Protein AF-A0A528AZI6-F1 (afdb_monomer)

Secondary structure (DSSP, 8-state):
-HHHHHHHHGGGSTTSTTHHHH--SS------SS-----HHHHHT-HHHHHHHHHHHHHHHHHH--SS-EEEEEETTHHHHHSHHHHHHHHHHHHHGGGGTEEEEEE-S-HHHHHHTT-HHHH--

Radius of gyration: 16.24 Å; Cα contacts (8 Å, |Δi|>4): 103; chains: 1; bounding box: 34×31×46 Å

Nearest PDB structures (foldseek):
  8rtd-assembly1_P  TM=8.205E-01  e=1.384E-03  Escherichia coli
  8rtd-assembly1_V  TM=8.220E-01  e=4.876E-03  Escherichia coli
  8rtb-assembly1_B  TM=8.318E-01  e=1.824E-02  Escherichia coli
  6gco-assembly1_B  TM=6.677E-01  e=2.495E+00  Aquifex aeolicus VF5
  5ygj-assembly1_A  TM=4.992E-01  e=8.278E+00  Streptomyces sp. CL190

Sequence (125 aa):
QMREIKDALHHYTVDGPMGQLLDAEEDGLSLRAFQCFEVEELMNMGERNLVPVLTYLFRRIEKRLTGAPSLILLDEAWLMLGHPTFRDKIREWLKVLRKANCAVVLATQSISDAERSGIIDVLKE

Mean predicted aligned error: 5.65 Å

Solvent-accessible surface area (backbone atoms only — not comparable to full-atom values): 7564 Å² total; per-residue (Å²): 110,75,63,60,53,48,62,64,48,39,45,36,28,72,95,24,95,39,12,91,77,74,50,61,99,62,90,78,84,76,91,54,101,74,78,86,79,93,51,66,71,46,62,72,62,37,66,87,53,31,52,61,54,52,55,49,50,52,52,56,55,59,76,62,60,80,50,59,85,41,79,46,78,37,69,62,45,39,68,51,33,62,38,69,75,47,33,55,48,52,50,47,45,66,72,51,32,57,82,37,40,29,50,70,44,80,44,70,96,47,70,67,52,37,54,72,27,57,46,50,72,67,75,75,112

Structure (mmCIF, N/CA/C/O backbone):
data_AF-A0A528AZI6-F1
#
_entry.id   AF-A0A528AZI6-F1
#
loop_
_atom_site.group_PDB
_atom_site.id
_atom_site.type_symbol
_atom_site.label_atom_id
_atom_site.label_alt_id
_atom_site.label_comp_id
_atom_site.label_asym_id
_atom_site.label_entity_id
_atom_site.label_seq_id
_atom_site.pdbx_PDB_ins_code
_atom_site.Cartn_x
_atom_site.Cartn_y
_atom_site.Cartn_z
_atom_site.occupancy
_atom_site.B_iso_or_equiv
_atom_site.auth_seq_id
_atom_site.auth_comp_id
_atom_site.auth_asym_id
_atom_site.auth_atom_id
_atom_site.pdbx_PDB_model_num
ATOM 1 N N . GLN A 1 1 ? 6.904 19.145 -22.419 1.00 62.72 1 GLN A N 1
ATOM 2 C CA . GLN A 1 1 ? 5.589 18.794 -21.840 1.00 62.72 1 GLN A CA 1
ATOM 3 C C . GLN A 1 1 ? 4.993 17.509 -22.413 1.00 62.72 1 GLN A C 1
ATOM 5 O O . GLN A 1 1 ? 5.157 16.487 -21.770 1.00 62.72 1 GLN A O 1
ATOM 10 N N . MET A 1 2 ? 4.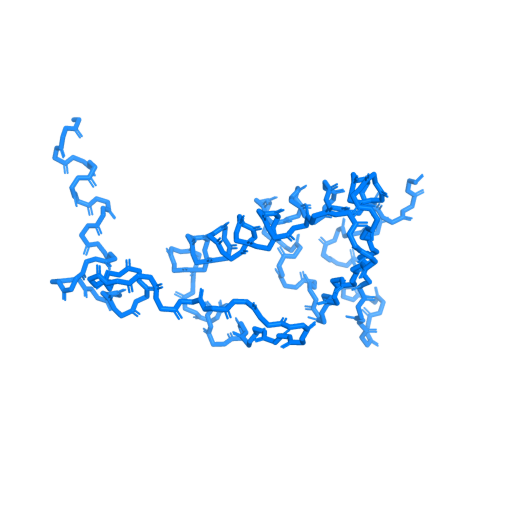360 17.471 -23.596 1.00 78.25 2 MET A N 1
ATOM 11 C CA . MET A 1 2 ? 3.693 16.226 -24.056 1.00 78.25 2 MET A CA 1
ATOM 12 C C . MET A 1 2 ? 4.663 15.060 -24.331 1.00 78.25 2 MET A C 1
ATOM 14 O O . MET A 1 2 ? 4.337 13.903 -24.087 1.00 78.25 2 MET A O 1
ATOM 18 N N . ARG A 1 3 ? 5.876 15.374 -24.805 1.00 86.50 3 ARG A N 1
ATOM 19 C CA . ARG A 1 3 ? 6.921 14.382 -25.094 1.00 86.50 3 ARG A CA 1
ATOM 20 C C . ARG A 1 3 ? 7.493 13.741 -23.827 1.00 86.50 3 ARG A C 1
ATOM 22 O O . ARG A 1 3 ? 7.600 12.531 -23.773 1.00 86.50 3 ARG A O 1
ATOM 29 N N . GLU A 1 4 ? 7.736 14.532 -22.784 1.00 90.56 4 GLU A N 1
ATOM 30 C CA . GLU A 1 4 ? 8.247 14.033 -21.496 1.00 90.56 4 GLU A CA 1
ATOM 31 C C . GLU A 1 4 ? 7.257 13.082 -20.814 1.00 90.56 4 GLU A C 1
ATOM 33 O O . GLU A 1 4 ? 7.662 12.054 -20.284 1.00 90.56 4 GLU A O 1
ATOM 38 N N . ILE A 1 5 ? 5.953 13.388 -20.865 1.00 87.69 5 ILE A N 1
ATOM 39 C CA . ILE A 1 5 ? 4.913 12.492 -20.336 1.00 87.69 5 ILE A CA 1
ATOM 40 C C . ILE A 1 5 ? 4.888 11.187 -21.136 1.00 87.69 5 ILE A C 1
ATOM 42 O O . ILE A 1 5 ? 4.843 10.110 -20.548 1.00 87.69 5 ILE A O 1
ATOM 46 N N . LYS A 1 6 ? 4.956 11.272 -22.471 1.00 87.56 6 LYS A N 1
ATOM 47 C CA . LYS A 1 6 ? 4.999 10.089 -23.336 1.00 87.56 6 LYS A CA 1
ATOM 48 C C . LYS A 1 6 ? 6.216 9.211 -23.030 1.00 87.56 6 LYS A C 1
ATOM 50 O O . LYS A 1 6 ? 6.061 8.006 -22.875 1.00 87.56 6 LYS A O 1
ATOM 55 N N . ASP A 1 7 ? 7.392 9.811 -22.888 1.00 88.44 7 ASP A N 1
ATOM 56 C CA . ASP A 1 7 ? 8.637 9.094 -22.595 1.00 88.44 7 ASP A CA 1
ATOM 57 C C . ASP A 1 7 ? 8.611 8.463 -21.189 1.00 88.44 7 ASP A C 1
ATOM 59 O O . ASP A 1 7 ? 9.106 7.353 -20.987 1.00 88.44 7 ASP A O 1
ATOM 63 N N . ALA A 1 8 ? 7.982 9.128 -20.214 1.00 86.50 8 ALA A N 1
ATOM 64 C CA . ALA A 1 8 ? 7.787 8.575 -18.875 1.00 86.50 8 ALA A CA 1
ATOM 65 C C . ALA A 1 8 ? 6.835 7.366 -18.875 1.00 86.50 8 ALA A C 1
ATOM 67 O O . ALA A 1 8 ? 7.112 6.376 -18.193 1.00 86.50 8 ALA A O 1
ATOM 68 N N . LEU A 1 9 ? 5.743 7.439 -19.647 1.00 88.88 9 LEU A N 1
ATOM 69 C CA . LEU A 1 9 ? 4.740 6.377 -19.754 1.00 88.88 9 LEU A CA 1
ATOM 70 C C . LEU A 1 9 ? 5.207 5.193 -20.600 1.00 88.88 9 LEU A C 1
ATOM 72 O O . LEU A 1 9 ? 4.819 4.073 -20.286 1.00 88.88 9 LEU A O 1
ATOM 76 N N . HIS A 1 10 ? 6.076 5.413 -21.594 1.00 90.88 10 HIS A N 1
ATOM 77 C CA . HIS A 1 10 ? 6.607 4.364 -22.477 1.00 90.88 10 HIS A CA 1
ATOM 78 C C . HIS A 1 10 ? 7.135 3.151 -21.704 1.00 90.88 10 HIS A C 1
ATOM 80 O O . HIS A 1 10 ? 7.060 2.027 -22.174 1.00 90.88 10 HIS A O 1
ATOM 86 N N . HIS A 1 11 ? 7.689 3.348 -20.506 1.00 88.88 11 HIS A N 1
ATOM 87 C CA . HIS A 1 11 ? 8.178 2.244 -19.677 1.00 88.88 11 HIS A CA 1
ATOM 88 C C . HIS A 1 11 ? 7.095 1.207 -19.343 1.00 88.88 11 HIS A C 1
ATOM 90 O O . HIS A 1 11 ? 7.393 0.016 -19.283 1.00 88.88 11 HIS A O 1
ATOM 96 N N . TYR A 1 12 ? 5.860 1.669 -19.147 1.00 89.62 12 TYR A N 1
ATOM 97 C CA . TYR A 1 12 ? 4.721 0.858 -18.720 1.00 89.62 12 TYR A CA 1
ATOM 98 C C . TYR A 1 12 ? 3.810 0.438 -19.865 1.00 89.62 12 TYR A C 1
ATOM 100 O O . TYR A 1 12 ? 2.860 -0.274 -19.588 1.00 89.62 12 TYR A O 1
ATOM 108 N N . THR A 1 13 ? 4.061 0.881 -21.100 1.00 88.44 13 THR A N 1
ATOM 109 C CA . THR A 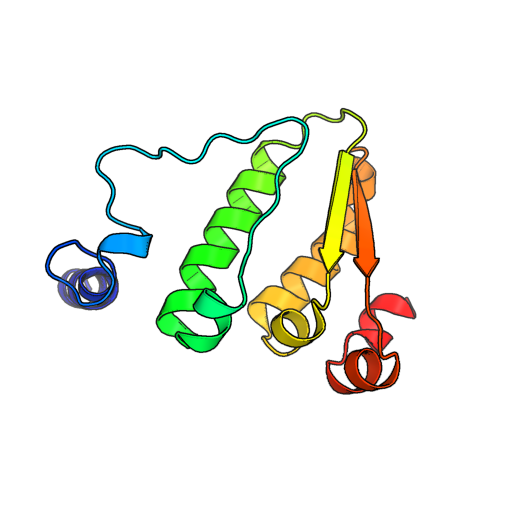1 13 ? 3.259 0.489 -22.268 1.00 88.44 13 THR A CA 1
ATOM 110 C C . THR A 1 13 ? 3.687 -0.873 -22.817 1.00 88.44 13 THR A C 1
ATOM 112 O O . THR A 1 13 ? 4.809 -1.298 -22.549 1.00 88.44 13 THR A O 1
ATOM 115 N N . VAL A 1 14 ? 2.861 -1.527 -23.640 1.00 84.81 14 VAL A N 1
ATOM 116 C CA . VAL A 1 14 ? 3.155 -2.796 -24.338 1.00 84.81 14 VAL A CA 1
ATOM 117 C C . VAL A 1 14 ? 4.457 -2.718 -25.142 1.00 84.81 14 VAL A C 1
ATOM 119 O O . VAL A 1 14 ? 5.209 -3.687 -25.185 1.00 84.81 14 VAL A O 1
ATOM 122 N N . ASP A 1 15 ? 4.771 -1.551 -25.709 1.00 85.25 15 ASP A N 1
ATOM 123 C CA . ASP A 1 15 ? 6.029 -1.294 -26.433 1.00 85.25 15 ASP A CA 1
ATOM 124 C C . ASP A 1 15 ? 7.252 -1.110 -25.502 1.00 85.25 15 ASP A C 1
ATOM 126 O O . ASP A 1 15 ? 8.390 -0.945 -25.948 1.00 85.25 15 ASP A O 1
ATOM 130 N N . GLY A 1 16 ? 7.020 -1.092 -24.191 1.00 85.69 16 GLY A N 1
ATOM 131 C CA . GLY A 1 16 ? 7.995 -0.856 -23.140 1.00 85.69 16 GLY A CA 1
ATOM 132 C C . GLY A 1 16 ? 8.413 -2.113 -22.380 1.00 85.69 16 GLY A C 1
ATOM 133 O O . GLY A 1 16 ? 7.751 -3.147 -22.430 1.00 85.69 16 GLY A O 1
ATOM 134 N N . PRO A 1 17 ? 9.500 -2.022 -21.593 1.00 82.50 17 PRO A N 1
ATOM 135 C CA . PRO A 1 17 ? 10.041 -3.150 -20.837 1.00 82.50 17 PRO A CA 1
ATOM 136 C C . PRO A 1 17 ? 9.079 -3.722 -19.785 1.00 82.50 17 PRO A C 1
ATOM 138 O O . PRO A 1 17 ? 9.292 -4.846 -19.344 1.00 82.50 17 PRO A O 1
ATOM 141 N N . MET A 1 18 ? 8.060 -2.968 -19.356 1.00 86.38 18 MET A N 1
ATOM 142 C CA . MET A 1 18 ? 7.135 -3.362 -18.286 1.00 86.38 18 MET A CA 1
ATOM 143 C C . MET A 1 18 ? 5.663 -3.235 -18.694 1.00 86.38 18 MET A C 1
ATOM 145 O O . MET A 1 18 ? 4.800 -3.028 -17.839 1.00 86.38 18 MET A O 1
ATOM 149 N N . GLY A 1 19 ? 5.364 -3.408 -19.987 1.00 80.06 19 GLY A N 1
ATOM 150 C CA . GLY A 1 19 ? 3.996 -3.384 -20.522 1.00 80.06 19 GLY A CA 1
ATOM 151 C C . GLY A 1 19 ? 3.025 -4.341 -19.832 1.00 80.06 19 GLY A C 1
ATOM 152 O O . GLY A 1 19 ? 1.846 -4.043 -19.677 1.00 80.06 19 GLY A O 1
ATOM 153 N N . GLN A 1 20 ? 3.540 -5.456 -19.312 1.00 81.81 20 GLN A N 1
ATOM 154 C CA . GLN A 1 20 ? 2.753 -6.449 -18.579 1.00 81.81 20 GLN A CA 1
ATOM 155 C C . GLN A 1 20 ? 2.203 -5.967 -17.225 1.00 81.81 20 GLN A C 1
ATOM 157 O O . GLN A 1 20 ? 1.364 -6.650 -16.645 1.00 81.81 20 GLN A O 1
ATOM 162 N N . LEU A 1 21 ? 2.686 -4.839 -16.687 1.00 83.06 21 LEU A N 1
ATOM 163 C CA . LEU A 1 21 ? 2.270 -4.371 -15.362 1.00 83.06 21 LEU A CA 1
ATOM 164 C C . LEU A 1 21 ? 0.964 -3.574 -15.400 1.00 83.06 21 LEU A C 1
ATOM 166 O O . LEU A 1 21 ? 0.092 -3.799 -14.565 1.00 83.06 21 LEU A O 1
ATOM 170 N N . LEU A 1 22 ? 0.860 -2.596 -16.307 1.00 84.38 22 LEU A N 1
ATOM 171 C CA . LEU A 1 22 ? -0.188 -1.567 -16.260 1.00 84.38 22 LEU A CA 1
ATOM 172 C C . LEU A 1 22 ? -0.838 -1.253 -17.618 1.00 84.38 22 LEU A C 1
ATOM 174 O O . LEU A 1 22 ? -1.710 -0.388 -17.651 1.00 84.38 22 LEU A O 1
ATOM 178 N N . ASP A 1 23 ? -0.461 -1.927 -18.709 1.00 86.44 23 ASP A N 1
ATOM 179 C CA . ASP A 1 23 ? -1.000 -1.661 -20.055 1.00 86.44 23 ASP A CA 1
ATOM 180 C C . ASP A 1 23 ? -1.885 -2.804 -20.562 1.00 86.44 23 ASP A C 1
ATOM 182 O O . ASP A 1 23 ? -1.621 -3.444 -21.579 1.00 86.44 23 ASP A O 1
ATOM 186 N N . ALA A 1 24 ? -2.936 -3.092 -19.792 1.00 84.50 24 ALA A N 1
ATOM 187 C CA . ALA A 1 24 ? -4.011 -3.987 -20.200 1.00 84.50 24 ALA A CA 1
ATOM 188 C C . ALA A 1 24 ? -5.156 -3.186 -20.842 1.00 84.50 24 ALA A C 1
ATOM 190 O O . ALA A 1 24 ? -5.512 -2.114 -20.352 1.00 84.50 24 ALA A O 1
ATOM 191 N N . GLU A 1 25 ? -5.771 -3.733 -21.898 1.00 83.50 25 GLU A N 1
ATOM 192 C CA . GLU A 1 25 ? -6.939 -3.125 -22.562 1.00 83.50 25 GLU A CA 1
ATOM 193 C C . GLU A 1 25 ? -8.123 -2.958 -21.594 1.00 83.50 25 GLU A C 1
ATOM 195 O O . GLU A 1 25 ? -8.815 -1.940 -21.610 1.00 83.50 25 GLU A O 1
ATOM 200 N N . GLU A 1 26 ? -8.304 -3.932 -20.698 1.00 83.00 26 GLU A N 1
ATOM 201 C CA . GLU A 1 26 ? -9.296 -3.895 -19.630 1.00 83.00 26 GLU A CA 1
ATOM 202 C C . GLU A 1 26 ? -8.656 -4.142 -18.257 1.00 83.00 26 GLU A C 1
ATOM 204 O O . GLU A 1 26 ? -7.772 -4.984 -18.081 1.00 83.00 26 GLU A O 1
ATOM 209 N N . ASP A 1 27 ? -9.155 -3.429 -17.245 1.00 82.50 27 ASP A N 1
ATOM 210 C CA . ASP A 1 27 ? -8.784 -3.632 -15.846 1.00 82.50 27 ASP A CA 1
ATOM 211 C C . ASP A 1 27 ? -9.435 -4.915 -15.301 1.00 82.50 27 ASP A C 1
ATOM 213 O O . ASP A 1 27 ? -10.568 -4.913 -14.810 1.00 82.50 27 ASP A O 1
ATOM 217 N N . GLY A 1 28 ? -8.697 -6.022 -15.384 1.00 82.19 28 GLY A N 1
ATOM 218 C CA . GLY A 1 28 ? -9.134 -7.336 -14.907 1.00 82.19 28 GLY A CA 1
ATOM 219 C C . GLY A 1 28 ? -9.052 -7.538 -13.389 1.00 82.19 28 GLY A C 1
ATOM 220 O O . GLY A 1 28 ? -9.441 -8.600 -12.888 1.00 82.19 28 GLY A O 1
ATOM 221 N N . LEU A 1 29 ? -8.553 -6.562 -12.620 1.00 84.88 29 LEU A N 1
ATOM 222 C CA . LEU A 1 29 ? -8.398 -6.724 -11.178 1.00 84.88 29 LEU A CA 1
ATOM 223 C C . LEU A 1 29 ? -9.777 -6.680 -10.501 1.00 84.88 29 LEU A C 1
ATOM 225 O O . LEU A 1 29 ? -10.369 -5.621 -10.300 1.00 84.88 29 LEU A O 1
ATOM 229 N N . SER A 1 30 ? -10.290 -7.846 -10.105 1.00 85.56 30 SER A N 1
ATOM 230 C CA . SER A 1 30 ? -11.532 -7.969 -9.335 1.00 85.56 30 SER A CA 1
ATOM 231 C C . SER A 1 30 ? -11.229 -8.174 -7.852 1.00 85.56 30 SER A C 1
ATOM 233 O O . SER A 1 30 ? -10.429 -9.027 -7.485 1.00 85.56 30 SER A O 1
ATOM 235 N N . LEU A 1 31 ? -11.878 -7.402 -6.982 1.00 84.19 31 LEU A N 1
ATOM 236 C CA . LEU A 1 31 ? -11.678 -7.509 -5.540 1.00 84.19 31 LEU A CA 1
ATOM 237 C C . LEU A 1 31 ? -12.762 -8.399 -4.910 1.00 84.19 31 LEU A C 1
ATOM 239 O O . LEU A 1 31 ? -13.957 -8.118 -5.024 1.00 84.19 31 LEU A O 1
ATOM 243 N N . ARG A 1 32 ? -12.345 -9.469 -4.220 1.00 89.69 32 ARG A N 1
ATOM 244 C CA . ARG A 1 32 ? -13.221 -10.471 -3.576 1.00 89.69 32 ARG A CA 1
ATOM 245 C C . ARG A 1 32 ? -13.171 -10.388 -2.055 1.00 89.69 32 ARG A C 1
ATOM 247 O O . ARG A 1 32 ? -12.283 -9.750 -1.500 1.00 89.69 32 ARG A O 1
ATOM 254 N N . ALA A 1 33 ? -14.158 -10.961 -1.356 1.00 91.25 33 ALA A N 1
ATOM 255 C CA . ALA A 1 33 ? -14.276 -10.876 0.113 1.00 91.25 33 ALA A CA 1
ATOM 256 C C . ALA A 1 33 ? -12.962 -11.221 0.839 1.00 91.25 33 ALA A C 1
ATOM 258 O O . ALA A 1 33 ? -12.617 -10.566 1.814 1.00 91.25 33 ALA A O 1
ATOM 259 N N . PHE A 1 34 ? -12.206 -12.164 0.281 1.00 93.56 34 PHE A N 1
ATOM 260 C CA . PHE A 1 34 ? -10.831 -12.463 0.639 1.00 93.56 34 PHE A CA 1
ATOM 261 C C . PHE A 1 34 ? -9.940 -12.264 -0.594 1.00 93.56 34 PHE A C 1
ATOM 263 O O . PHE A 1 34 ? -10.272 -12.76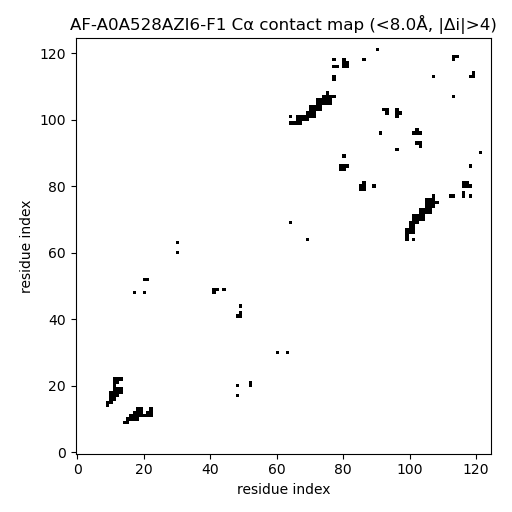4 -1.670 1.00 93.56 34 PHE A O 1
ATOM 270 N N . GLN A 1 35 ? -8.845 -11.521 -0.451 1.00 93.75 35 GLN A N 1
ATOM 271 C CA . GLN A 1 35 ? -7.890 -11.240 -1.523 1.00 93.75 35 GLN A CA 1
ATOM 272 C C . GLN A 1 35 ? -6.491 -11.125 -0.924 1.00 93.75 35 GLN A C 1
ATOM 274 O O . GLN A 1 35 ? -6.315 -10.446 0.085 1.00 93.75 35 GLN A O 1
ATOM 279 N N . CYS A 1 36 ? -5.514 -11.747 -1.577 1.00 93.25 36 CYS A N 1
ATOM 280 C CA . CYS A 1 36 ? -4.098 -11.588 -1.271 1.00 93.25 36 CYS A CA 1
ATOM 281 C C . CYS A 1 36 ? -3.389 -10.948 -2.471 1.00 93.25 36 CYS A C 1
ATOM 283 O O . CYS A 1 36 ? -3.771 -11.208 -3.616 1.00 93.25 36 CYS A O 1
ATOM 285 N N . PHE A 1 37 ? -2.390 -10.115 -2.194 1.00 91.75 37 PHE A N 1
ATOM 286 C CA . PHE A 1 37 ? -1.462 -9.576 -3.180 1.00 91.75 37 PHE A CA 1
ATOM 287 C C . PHE A 1 37 ? -0.055 -10.001 -2.768 1.00 91.75 37 PHE A C 1
ATOM 289 O O . PHE A 1 37 ? 0.431 -9.566 -1.729 1.00 91.75 37 PHE A O 1
ATOM 296 N N . GLU A 1 38 ? 0.562 -10.863 -3.570 1.00 90.38 38 GLU A N 1
ATOM 297 C CA . GLU A 1 38 ? 1.991 -11.168 -3.486 1.00 90.38 38 GLU A CA 1
ATOM 298 C C . GLU A 1 38 ? 2.741 -9.989 -4.130 1.00 90.38 38 GLU A C 1
ATOM 300 O O . GLU A 1 38 ? 2.339 -9.513 -5.196 1.00 90.38 38 GLU A O 1
ATOM 305 N N . VAL A 1 39 ? 3.743 -9.446 -3.440 1.00 87.81 39 VAL A N 1
ATOM 306 C CA . VAL A 1 39 ? 4.449 -8.222 -3.853 1.00 87.81 39 VAL A CA 1
ATOM 307 C C . VAL A 1 39 ? 5.970 -8.340 -3.747 1.00 87.81 39 VAL A C 1
ATOM 309 O O . VAL A 1 39 ? 6.661 -7.377 -4.061 1.00 87.81 39 VAL A O 1
ATOM 312 N N . GLU A 1 40 ? 6.517 -9.480 -3.332 1.00 85.31 40 GLU A N 1
ATOM 313 C CA . GLU A 1 40 ? 7.952 -9.726 -3.187 1.00 85.31 40 GLU A CA 1
ATOM 314 C C . GLU A 1 40 ? 8.674 -9.607 -4.528 1.00 85.31 40 GLU A C 1
ATOM 316 O O . GLU A 1 40 ? 9.653 -8.863 -4.635 1.00 85.31 40 GLU A O 1
ATOM 321 N N . GLU A 1 41 ? 8.166 -10.260 -5.577 1.00 87.81 41 GLU A N 1
ATOM 322 C CA . GLU A 1 41 ? 8.761 -10.140 -6.911 1.00 87.81 41 GLU A CA 1
ATOM 323 C C . GLU A 1 41 ? 8.734 -8.681 -7.379 1.00 87.81 41 GLU A C 1
ATOM 325 O O . GLU A 1 41 ? 9.753 -8.137 -7.806 1.00 87.81 41 GLU A O 1
ATOM 330 N N . LEU A 1 42 ? 7.601 -8.002 -7.185 1.00 87.75 42 LEU A N 1
ATOM 331 C CA . LEU A 1 42 ? 7.434 -6.592 -7.526 1.00 87.75 42 LEU A CA 1
ATOM 332 C C . LEU A 1 42 ? 8.398 -5.680 -6.746 1.00 87.75 42 LEU A C 1
ATOM 334 O O . LEU A 1 42 ? 8.930 -4.723 -7.314 1.00 87.75 42 LEU A O 1
ATOM 338 N N . MET A 1 43 ? 8.654 -5.966 -5.465 1.00 84.19 43 MET A N 1
ATOM 339 C CA . MET A 1 43 ? 9.626 -5.230 -4.647 1.00 84.19 43 MET A CA 1
ATOM 340 C C . MET A 1 43 ? 11.049 -5.371 -5.195 1.00 84.19 43 MET A C 1
ATOM 342 O O . MET A 1 43 ? 11.808 -4.400 -5.185 1.00 84.19 43 MET A O 1
ATOM 346 N N . ASN A 1 44 ? 11.383 -6.530 -5.764 1.00 86.31 44 ASN A N 1
ATOM 347 C CA . ASN A 1 44 ? 12.681 -6.786 -6.390 1.00 86.31 44 ASN A CA 1
ATOM 348 C C . ASN A 1 44 ? 12.832 -6.152 -7.789 1.00 86.31 44 ASN A C 1
ATOM 350 O O . ASN A 1 44 ? 13.948 -6.041 -8.296 1.00 86.31 44 ASN A O 1
ATOM 354 N N . MET A 1 45 ? 11.745 -5.675 -8.408 1.00 88.50 45 MET A N 1
ATOM 355 C CA . MET A 1 45 ? 11.770 -5.022 -9.728 1.00 88.50 45 MET A CA 1
ATOM 356 C C . MET A 1 45 ? 12.177 -3.535 -9.688 1.00 88.50 45 MET A C 1
ATOM 358 O O . MET A 1 45 ? 12.267 -2.899 -10.742 1.00 88.50 45 MET A O 1
ATOM 362 N N . GLY A 1 46 ? 12.423 -2.968 -8.502 1.00 87.06 46 GLY A N 1
ATOM 363 C CA . GLY A 1 46 ? 12.868 -1.585 -8.307 1.00 87.06 46 GLY A CA 1
ATOM 364 C C . GLY A 1 46 ? 11.742 -0.541 -8.285 1.00 87.06 46 GLY A C 1
ATOM 365 O O . GLY A 1 46 ? 10.626 -0.769 -8.756 1.00 87.06 46 GLY A O 1
ATOM 366 N N . GLU A 1 47 ? 12.047 0.648 -7.751 1.00 87.00 47 GLU A N 1
ATOM 367 C CA . GLU A 1 47 ? 11.053 1.694 -7.437 1.00 87.00 47 GLU A CA 1
ATOM 368 C C . GLU A 1 47 ? 10.199 2.123 -8.634 1.00 87.00 47 GLU A C 1
ATOM 370 O O . GLU A 1 47 ? 8.996 2.341 -8.490 1.00 87.00 47 GLU A O 1
ATOM 375 N N . ARG A 1 48 ? 10.799 2.190 -9.831 1.00 88.38 48 ARG A N 1
ATOM 376 C CA . ARG A 1 48 ? 10.091 2.572 -11.061 1.00 88.38 48 ARG A CA 1
ATOM 377 C C . ARG A 1 48 ? 8.915 1.635 -11.357 1.00 88.38 48 ARG A C 1
ATOM 379 O O . ARG A 1 48 ? 7.919 2.086 -11.890 1.00 88.38 48 ARG A O 1
ATOM 386 N N . ASN A 1 49 ? 8.994 0.365 -10.975 1.00 89.44 49 ASN A N 1
ATOM 387 C CA . ASN A 1 49 ? 7.916 -0.606 -11.177 1.00 89.44 49 ASN A CA 1
ATOM 388 C C . ASN A 1 49 ? 7.010 -0.714 -9.949 1.00 89.44 49 ASN A C 1
ATOM 390 O O . ASN A 1 49 ? 5.785 -0.737 -10.066 1.00 89.44 49 ASN A O 1
ATOM 394 N N . LEU A 1 50 ? 7.623 -0.716 -8.767 1.00 89.00 50 LEU A N 1
ATOM 395 C CA . LEU A 1 50 ? 6.952 -0.894 -7.488 1.00 89.00 50 LEU A CA 1
ATOM 396 C C . LEU A 1 50 ? 5.963 0.239 -7.171 1.00 89.00 50 LEU A C 1
ATOM 398 O O . LEU A 1 50 ? 4.819 -0.020 -6.792 1.00 89.00 50 LEU A O 1
ATOM 402 N N . VAL A 1 51 ? 6.385 1.499 -7.333 1.00 89.75 51 VAL A N 1
ATOM 403 C CA . VAL A 1 51 ? 5.601 2.677 -6.921 1.00 89.75 51 VAL A CA 1
ATOM 404 C C . VAL A 1 51 ? 4.268 2.793 -7.659 1.00 89.75 51 VAL A C 1
ATOM 406 O O . VAL A 1 51 ? 3.241 2.906 -6.979 1.00 89.75 51 VAL A O 1
ATOM 409 N N . PRO A 1 52 ? 4.217 2.734 -9.002 1.00 91.06 52 PRO A N 1
ATOM 410 C CA . PRO A 1 52 ? 2.956 2.837 -9.731 1.00 91.06 52 PRO A CA 1
ATOM 411 C C . PRO A 1 52 ? 1.977 1.709 -9.391 1.00 91.06 52 PRO A C 1
ATOM 413 O O . PRO A 1 52 ? 0.804 1.980 -9.125 1.00 91.06 52 PRO A O 1
ATOM 416 N N . VAL A 1 53 ? 2.462 0.463 -9.341 1.00 91.06 53 VAL A N 1
ATOM 417 C CA . VAL A 1 53 ? 1.620 -0.718 -9.105 1.00 91.06 53 VAL A CA 1
ATOM 418 C C . VAL A 1 53 ? 1.035 -0.696 -7.692 1.00 91.06 53 VAL A C 1
ATOM 420 O O . VAL A 1 53 ? -0.184 -0.779 -7.539 1.00 91.06 53 VAL A O 1
ATOM 423 N N . LEU A 1 54 ? 1.854 -0.498 -6.653 1.00 90.69 54 LEU A N 1
ATOM 424 C CA . LEU A 1 54 ? 1.350 -0.444 -5.276 1.00 90.69 54 LEU A CA 1
ATOM 425 C C . LEU A 1 54 ? 0.417 0.745 -5.040 1.00 90.69 54 LEU A C 1
ATOM 427 O O . LEU A 1 54 ? -0.623 0.591 -4.401 1.00 90.69 54 LEU A O 1
ATOM 431 N N . THR A 1 55 ? 0.732 1.919 -5.596 1.00 91.19 55 THR A N 1
ATOM 432 C CA . THR A 1 55 ? -0.144 3.098 -5.478 1.00 91.19 55 THR A CA 1
ATOM 433 C C . THR A 1 55 ? -1.512 2.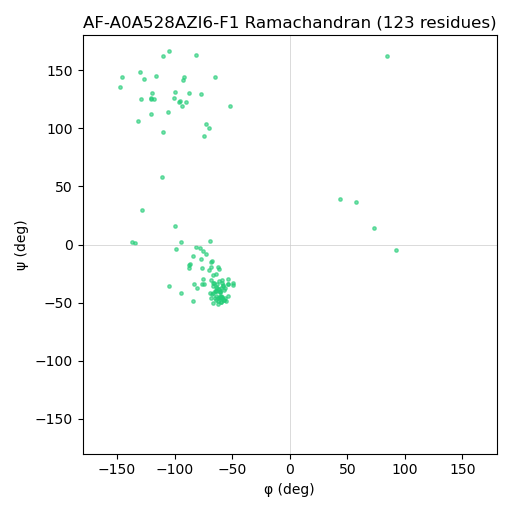829 -6.103 1.00 91.19 55 THR A C 1
ATOM 435 O O . THR A 1 55 ? -2.549 3.195 -5.539 1.00 91.19 55 THR A O 1
ATOM 438 N N . TYR A 1 56 ? -1.533 2.148 -7.247 1.00 92.44 56 TYR A N 1
ATOM 439 C CA . TYR A 1 56 ? -2.766 1.728 -7.890 1.00 92.44 56 TYR A CA 1
ATOM 440 C C . TYR A 1 56 ? -3.540 0.701 -7.042 1.00 92.44 56 TYR A C 1
ATOM 442 O O . TYR A 1 56 ? -4.738 0.892 -6.808 1.00 92.44 56 TYR A O 1
ATOM 450 N N . LEU A 1 57 ? -2.876 -0.325 -6.498 1.00 92.38 57 LEU A N 1
ATOM 451 C CA . LEU A 1 57 ? -3.511 -1.304 -5.605 1.00 92.38 57 LEU A CA 1
ATOM 452 C C . LEU A 1 57 ? -4.119 -0.638 -4.365 1.00 92.38 57 LEU A C 1
ATOM 454 O O . LEU A 1 57 ? -5.282 -0.889 -4.037 1.00 92.38 57 LEU A O 1
ATOM 458 N N . PHE A 1 58 ? -3.392 0.281 -3.727 1.00 92.19 58 PHE A N 1
ATOM 459 C CA . PHE A 1 58 ? -3.897 1.067 -2.601 1.00 92.19 58 PHE A CA 1
ATOM 460 C C . PHE A 1 58 ? -5.166 1.832 -2.972 1.00 92.19 58 PHE A C 1
ATOM 462 O O . PHE A 1 58 ? -6.167 1.765 -2.256 1.00 92.19 58 PHE A O 1
ATOM 469 N N . ARG A 1 59 ? -5.175 2.489 -4.137 1.00 93.06 59 ARG A N 1
ATOM 470 C CA . ARG A 1 59 ? -6.354 3.204 -4.634 1.00 93.06 59 ARG A CA 1
ATOM 471 C C . ARG A 1 59 ? -7.551 2.274 -4.845 1.00 93.06 59 ARG A C 1
ATOM 473 O O . ARG A 1 59 ? -8.685 2.672 -4.562 1.00 93.06 59 ARG A O 1
ATOM 480 N N . ARG A 1 60 ? -7.330 1.060 -5.358 1.00 93.06 60 ARG A N 1
ATOM 481 C CA . ARG A 1 60 ? -8.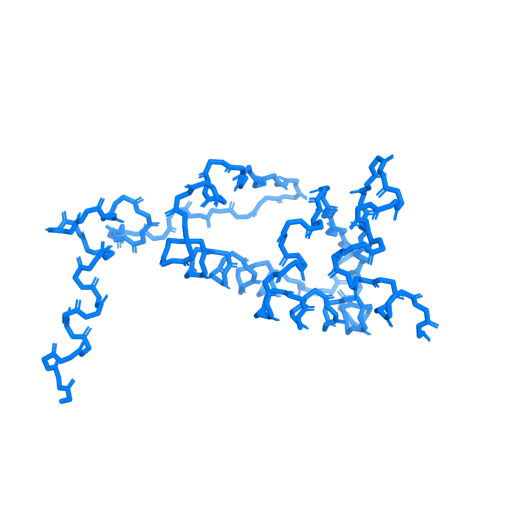388 0.058 -5.571 1.00 93.06 60 ARG A CA 1
ATOM 482 C C . ARG A 1 60 ? -8.960 -0.450 -4.247 1.00 93.06 60 ARG A C 1
ATOM 484 O O . ARG A 1 60 ? -10.182 -0.536 -4.129 1.00 93.06 60 ARG A O 1
ATOM 491 N N . ILE A 1 61 ? -8.105 -0.718 -3.259 1.00 93.19 61 ILE A N 1
ATOM 492 C CA . ILE A 1 61 ? -8.508 -1.135 -1.907 1.00 93.19 61 ILE A CA 1
ATOM 493 C C . ILE A 1 61 ? -9.379 -0.057 -1.256 1.00 93.19 61 ILE A C 1
ATOM 495 O O . ILE A 1 61 ? -10.483 -0.350 -0.805 1.00 93.19 61 ILE A O 1
ATOM 499 N N . GLU A 1 62 ? -8.948 1.203 -1.286 1.00 93.50 62 GLU A N 1
ATOM 500 C CA . GLU A 1 62 ? -9.699 2.313 -0.688 1.00 93.50 62 GLU A CA 1
ATOM 501 C C . GLU A 1 62 ? -11.079 2.506 -1.303 1.00 93.50 62 GLU A C 1
ATOM 503 O O . GLU A 1 62 ? -12.062 2.668 -0.584 1.00 93.50 62 GLU A O 1
ATOM 508 N N . LYS A 1 63 ? -11.169 2.459 -2.638 1.00 93.19 63 LYS A N 1
ATOM 509 C CA . LYS A 1 63 ? -12.447 2.595 -3.350 1.00 93.19 63 LYS A CA 1
ATOM 510 C C . LYS A 1 63 ? -1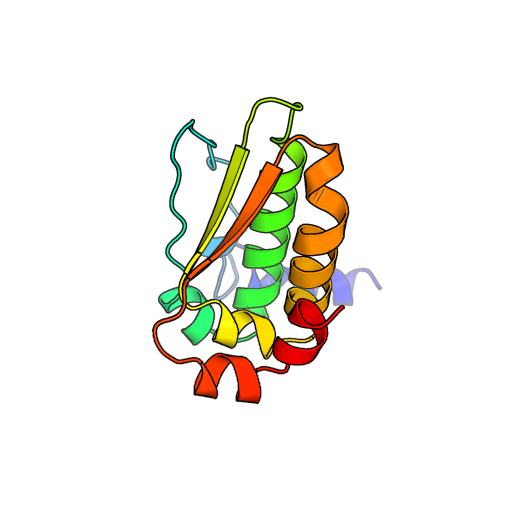3.446 1.493 -2.997 1.00 93.19 63 LYS A C 1
ATOM 512 O O . LYS A 1 63 ? -14.638 1.668 -3.228 1.00 93.19 63 LYS A O 1
ATOM 517 N N . ARG A 1 64 ? -12.972 0.361 -2.478 1.00 91.94 64 ARG A N 1
ATOM 518 C CA . ARG A 1 64 ? -13.814 -0.771 -2.098 1.00 91.94 64 ARG A CA 1
ATOM 519 C C . ARG A 1 64 ? -14.367 -0.670 -0.678 1.00 91.94 64 ARG A C 1
ATOM 521 O O . ARG A 1 64 ? -15.315 -1.384 -0.360 1.00 91.94 64 ARG A O 1
ATOM 528 N N . LEU A 1 65 ? -13.809 0.182 0.176 1.00 94.00 65 LEU A N 1
ATOM 529 C CA . LEU A 1 65 ? -14.285 0.326 1.547 1.00 94.00 65 LEU A CA 1
ATOM 530 C C . LEU A 1 65 ? -15.662 1.005 1.551 1.00 94.00 65 LEU A C 1
ATOM 532 O O . LEU A 1 65 ? -15.778 2.221 1.423 1.00 94.00 65 LEU A O 1
ATOM 536 N N . THR A 1 66 ? -16.716 0.204 1.699 1.00 94.44 66 THR A N 1
ATOM 537 C CA . THR A 1 66 ? -18.120 0.653 1.707 1.00 94.44 66 THR A CA 1
ATOM 538 C C . THR A 1 66 ? -18.675 0.902 3.114 1.00 94.44 66 THR A C 1
ATOM 540 O O . THR A 1 66 ? -19.852 1.222 3.254 1.00 94.44 66 THR A O 1
ATOM 543 N N . GLY A 1 67 ? -17.860 0.735 4.162 1.00 94.94 67 GLY A N 1
ATOM 544 C CA . GLY A 1 67 ? -18.293 0.768 5.567 1.00 94.94 67 GLY A CA 1
ATOM 545 C C . GLY A 1 67 ? -18.658 -0.605 6.148 1.00 94.94 67 GLY A C 1
ATOM 546 O O . GLY A 1 67 ? -18.913 -0.720 7.348 1.00 94.94 67 GLY A O 1
ATOM 547 N N . ALA A 1 68 ? -18.650 -1.663 5.331 1.00 95.00 68 ALA A N 1
ATOM 548 C CA . ALA A 1 68 ? -18.692 -3.034 5.833 1.00 95.00 68 ALA A CA 1
ATOM 549 C C . ALA A 1 68 ? -17.414 -3.351 6.641 1.00 95.00 68 ALA A C 1
ATOM 551 O O . ALA A 1 68 ? -16.339 -2.881 6.247 1.00 95.00 68 ALA A O 1
ATOM 552 N N . PRO A 1 69 ? -17.499 -4.154 7.724 1.00 96.81 69 PRO A N 1
ATOM 553 C CA . PRO A 1 69 ? -16.330 -4.552 8.502 1.00 96.81 69 PRO A CA 1
ATOM 554 C C . PRO A 1 69 ? -15.246 -5.128 7.596 1.00 96.81 69 PRO A C 1
ATOM 556 O O . PRO A 1 69 ? -15.476 -6.108 6.887 1.00 96.81 69 PRO A O 1
ATOM 559 N N . SER A 1 70 ? -14.086 -4.483 7.59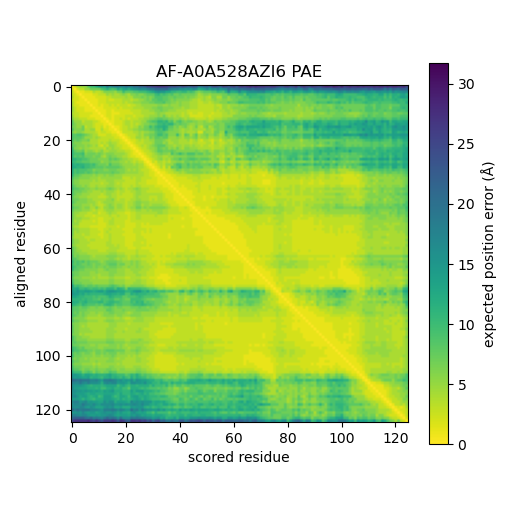1 1.00 96.75 70 SER A N 1
ATOM 560 C CA . SER A 1 70 ? -12.982 -4.811 6.693 1.00 96.75 70 SER A CA 1
ATOM 561 C C . SER A 1 70 ? -11.684 -4.963 7.475 1.00 96.75 70 SER A C 1
ATOM 563 O O . SER A 1 70 ? -11.468 -4.295 8.488 1.00 96.75 70 SER A O 1
ATOM 565 N N . LEU A 1 71 ? -10.809 -5.838 6.993 1.00 96.69 71 LEU A N 1
ATOM 566 C CA . LEU A 1 71 ? -9.486 -6.064 7.558 1.00 96.69 71 LEU A CA 1
ATOM 567 C C . LEU A 1 71 ? -8.454 -5.989 6.436 1.00 96.69 71 LEU A C 1
ATOM 569 O O . LEU A 1 71 ? -8.564 -6.711 5.446 1.00 96.69 71 LEU A O 1
ATOM 573 N N . ILE A 1 72 ? -7.459 -5.126 6.607 1.00 95.50 72 ILE A N 1
ATOM 574 C CA . ILE A 1 72 ? -6.266 -5.076 5.764 1.00 95.50 72 ILE A CA 1
ATOM 575 C C . ILE A 1 72 ? -5.121 -5.665 6.580 1.00 95.50 72 ILE A C 1
ATOM 577 O O . ILE A 1 72 ? -4.726 -5.093 7.596 1.00 95.50 72 ILE A O 1
ATOM 581 N N . LEU A 1 73 ? -4.607 -6.809 6.136 1.00 94.06 73 LEU A N 1
ATOM 582 C CA . LEU A 1 73 ? -3.406 -7.420 6.690 1.00 94.06 73 LEU A CA 1
ATOM 583 C C . LEU A 1 73 ? -2.206 -6.995 5.840 1.00 94.06 73 LEU A C 1
ATOM 585 O O . LEU A 1 73 ? -2.203 -7.190 4.627 1.00 94.06 73 LEU A O 1
ATOM 589 N N . LEU A 1 74 ? -1.213 -6.401 6.486 1.00 91.81 74 LEU A N 1
ATOM 590 C CA . LEU A 1 74 ? 0.058 -6.002 5.901 1.00 91.81 74 LEU A CA 1
ATOM 591 C C . LEU A 1 74 ? 1.138 -6.917 6.483 1.00 91.81 74 LEU A C 1
ATOM 593 O O . LEU A 1 74 ? 1.597 -6.691 7.603 1.00 91.81 74 LEU A O 1
ATOM 597 N N . ASP A 1 75 ? 1.484 -7.971 5.749 1.00 88.94 75 ASP A N 1
ATOM 598 C CA . ASP A 1 75 ? 2.488 -8.954 6.160 1.00 88.94 75 ASP A CA 1
ATOM 599 C C . ASP A 1 75 ? 3.892 -8.505 5.738 1.00 88.94 75 ASP A C 1
ATOM 601 O O . ASP A 1 75 ? 4.082 -8.063 4.607 1.00 88.94 75 ASP A O 1
ATOM 605 N N . GLU A 1 76 ? 4.842 -8.529 6.674 1.00 82.94 76 GLU A N 1
ATOM 606 C CA . GLU A 1 76 ? 6.233 -8.071 6.516 1.00 82.94 76 GLU A CA 1
ATOM 607 C C . GLU A 1 76 ? 6.389 -6.725 5.779 1.00 82.94 76 GLU A C 1
ATOM 609 O O . GLU A 1 76 ? 7.317 -6.477 5.008 1.00 82.94 76 GLU A O 1
ATOM 614 N N . ALA A 1 77 ? 5.483 -5.788 6.067 1.00 74.75 77 ALA A N 1
ATOM 615 C CA . ALA A 1 77 ? 5.406 -4.504 5.375 1.00 74.75 77 ALA A CA 1
ATOM 616 C C . ALA A 1 77 ? 6.575 -3.540 5.665 1.00 74.75 77 ALA A C 1
ATOM 618 O O . ALA A 1 77 ? 6.570 -2.412 5.170 1.00 74.75 77 ALA A O 1
ATOM 619 N N . TRP A 1 78 ? 7.581 -3.939 6.454 1.00 74.56 78 TRP A N 1
ATOM 620 C CA . TRP A 1 78 ? 8.755 -3.115 6.782 1.00 74.56 78 TRP A CA 1
ATOM 621 C C . TRP A 1 78 ? 9.541 -2.694 5.534 1.00 74.56 78 TRP A C 1
ATOM 623 O O . TRP A 1 78 ? 10.028 -1.563 5.490 1.00 74.56 78 TRP A O 1
ATOM 633 N N . LEU A 1 79 ? 9.583 -3.531 4.489 1.00 73.31 79 LEU A N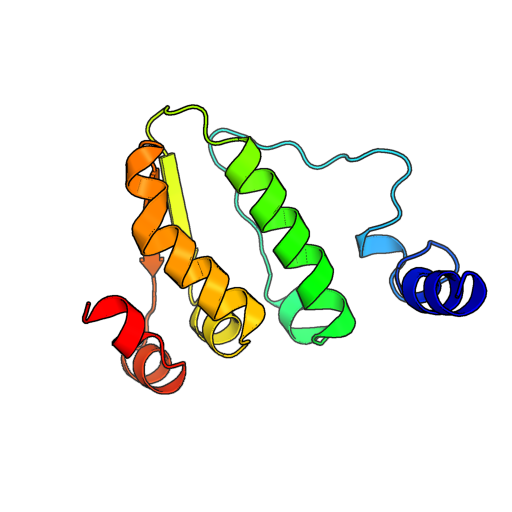 1
ATOM 634 C CA . LEU A 1 79 ? 10.156 -3.165 3.186 1.00 73.31 79 LEU A CA 1
ATOM 635 C C . LEU A 1 79 ? 9.408 -1.987 2.557 1.00 73.31 79 LEU A C 1
ATOM 637 O O . LEU A 1 79 ? 10.018 -1.008 2.128 1.00 73.31 79 LEU A O 1
ATOM 641 N N . MET A 1 80 ? 8.074 -2.042 2.567 1.00 77.38 80 MET A N 1
ATOM 642 C CA . MET A 1 80 ? 7.237 -0.954 2.063 1.00 77.38 80 MET A CA 1
ATOM 643 C C . MET A 1 80 ? 7.445 0.317 2.897 1.00 77.38 80 MET A C 1
ATOM 645 O O . MET A 1 80 ? 7.496 1.416 2.354 1.00 77.38 80 MET A O 1
ATOM 649 N N . LEU A 1 81 ? 7.623 0.179 4.211 1.00 76.12 81 LEU A N 1
ATOM 650 C CA . LEU A 1 81 ? 7.808 1.294 5.145 1.00 76.12 81 LEU A CA 1
ATOM 651 C C . LEU A 1 81 ? 9.152 2.015 4.989 1.00 76.12 81 LEU A C 1
ATOM 653 O O . LEU A 1 81 ? 9.246 3.194 5.334 1.00 76.12 81 LEU A O 1
ATOM 657 N N . GLY A 1 82 ? 10.156 1.357 4.408 1.00 76.38 82 GLY A N 1
ATOM 658 C CA . GLY A 1 82 ? 11.399 2.009 3.998 1.00 76.38 82 GLY A CA 1
ATOM 659 C C . GLY A 1 82 ? 11.201 3.058 2.895 1.00 76.38 82 GLY A C 1
ATOM 660 O O . GLY A 1 82 ? 11.970 4.015 2.815 1.00 76.38 82 GLY A O 1
ATOM 661 N N . HIS A 1 83 ? 10.148 2.934 2.079 1.00 82.81 83 HIS A N 1
ATOM 662 C CA . HIS A 1 83 ? 9.870 3.864 0.988 1.00 82.81 83 HIS A CA 1
ATOM 663 C C . HIS A 1 83 ? 8.973 5.029 1.459 1.00 82.81 83 HIS A C 1
ATOM 665 O O . HIS A 1 83 ? 7.839 4.790 1.895 1.00 82.81 83 HIS A O 1
ATOM 671 N N . PRO A 1 84 ? 9.397 6.306 1.324 1.00 83.62 84 PRO A N 1
ATOM 672 C CA . PRO A 1 84 ? 8.669 7.457 1.871 1.00 83.62 84 PRO A CA 1
ATOM 673 C C . PRO A 1 84 ? 7.195 7.525 1.450 1.00 83.62 84 PRO A C 1
ATOM 675 O O . PRO A 1 84 ? 6.321 7.719 2.292 1.00 83.62 84 PRO A O 1
ATOM 678 N N . THR A 1 85 ? 6.907 7.280 0.166 1.00 85.50 85 THR A N 1
ATOM 679 C CA . THR A 1 85 ? 5.537 7.317 -0.375 1.00 85.50 85 THR A CA 1
ATOM 680 C C . THR A 1 85 ? 4.614 6.299 0.290 1.00 85.50 85 THR A C 1
ATOM 682 O O . THR A 1 85 ? 3.455 6.602 0.566 1.00 85.50 85 THR A O 1
ATOM 685 N N . PHE A 1 86 ? 5.101 5.087 0.558 1.00 87.50 86 PHE A N 1
ATOM 686 C CA . PHE A 1 86 ? 4.269 4.037 1.141 1.00 87.50 86 PHE A CA 1
ATOM 687 C C . PHE A 1 86 ? 4.182 4.175 2.652 1.00 87.50 86 PHE A C 1
ATOM 689 O O . PHE A 1 86 ? 3.119 3.935 3.218 1.00 87.50 86 PHE A O 1
ATOM 696 N N . ARG A 1 87 ? 5.255 4.634 3.303 1.00 87.00 87 ARG A N 1
ATOM 697 C CA . ARG A 1 87 ? 5.247 4.954 4.729 1.00 87.00 87 ARG A CA 1
ATOM 698 C C . ARG A 1 87 ? 4.157 5.955 5.080 1.00 87.00 87 ARG A C 1
ATOM 700 O O . ARG A 1 87 ? 3.376 5.710 6.000 1.00 87.00 87 ARG A O 1
ATOM 707 N N . ASP A 1 88 ? 4.070 7.048 4.328 1.00 88.94 88 ASP A N 1
ATOM 708 C CA . ASP A 1 88 ? 3.044 8.065 4.555 1.00 88.94 88 ASP A CA 1
ATOM 709 C C . ASP A 1 88 ? 1.640 7.503 4.308 1.00 88.94 88 ASP A C 1
ATOM 711 O O . ASP A 1 88 ? 0.711 7.794 5.065 1.00 88.94 88 ASP A O 1
ATOM 715 N N . LYS A 1 89 ? 1.498 6.618 3.314 1.00 90.75 89 LYS A N 1
ATOM 716 C CA . LYS A 1 89 ? 0.225 5.964 3.012 1.00 90.75 89 LYS A CA 1
ATOM 717 C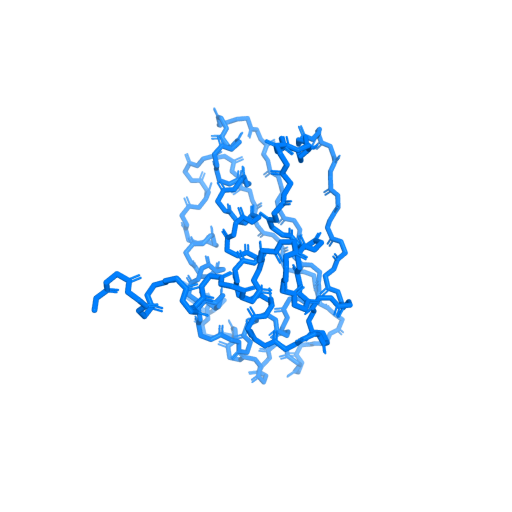 C . LYS A 1 89 ? -0.228 4.987 4.096 1.00 90.75 89 LYS A C 1
ATOM 719 O O . LYS A 1 89 ? -1.379 5.033 4.519 1.00 90.75 89 LYS A O 1
ATOM 724 N N . ILE A 1 90 ? 0.666 4.130 4.580 1.00 89.69 90 ILE A N 1
ATOM 725 C CA . ILE A 1 90 ? 0.368 3.174 5.654 1.00 89.69 90 ILE A CA 1
ATOM 726 C C . ILE A 1 90 ? 0.045 3.927 6.951 1.00 89.69 90 ILE A C 1
ATOM 728 O O . ILE A 1 90 ? -0.910 3.581 7.646 1.00 89.69 90 ILE A O 1
ATOM 732 N N . ARG A 1 91 ? 0.769 5.016 7.245 1.00 89.19 91 ARG A N 1
ATOM 733 C CA . ARG A 1 91 ? 0.459 5.919 8.363 1.00 89.19 91 ARG A CA 1
ATOM 734 C C . ARG A 1 91 ? -0.939 6.526 8.237 1.00 89.19 91 ARG A C 1
ATOM 736 O O . ARG A 1 91 ? -1.683 6.542 9.218 1.00 89.19 91 ARG A O 1
ATOM 743 N N . GLU A 1 92 ? -1.307 7.023 7.057 1.00 92.19 92 GLU A N 1
ATOM 744 C CA . GLU A 1 92 ? -2.667 7.502 6.790 1.00 92.19 92 GLU A CA 1
ATOM 745 C C . GLU A 1 92 ? -3.685 6.390 7.065 1.00 92.19 92 GLU A C 1
ATOM 747 O O . GLU A 1 92 ? -4.667 6.610 7.776 1.00 92.19 92 GLU A O 1
ATOM 752 N N . TRP A 1 93 ? -3.431 5.184 6.557 1.00 94.06 93 TRP A N 1
ATOM 753 C CA . TRP A 1 93 ? -4.340 4.058 6.706 1.00 94.06 93 TRP A CA 1
ATOM 754 C C . TRP A 1 93 ? -4.607 3.695 8.165 1.00 94.06 93 TRP A C 1
ATOM 756 O O . TRP A 1 93 ? -5.769 3.614 8.572 1.00 94.06 93 TRP A O 1
ATOM 766 N N . LEU A 1 94 ? -3.544 3.563 8.960 1.00 91.25 94 LEU A N 1
ATOM 767 C CA . LEU A 1 94 ? -3.621 3.266 10.392 1.00 91.25 94 LEU A CA 1
ATOM 768 C C . LEU A 1 94 ? -4.456 4.307 11.155 1.00 91.25 94 LEU A C 1
ATOM 770 O O . LEU A 1 94 ? -5.255 3.951 12.020 1.00 91.25 94 LEU A O 1
ATOM 774 N N . LYS A 1 95 ? -4.331 5.594 10.809 1.00 91.12 95 LYS A N 1
ATOM 775 C CA . LYS A 1 95 ? -5.040 6.686 11.501 1.00 91.12 95 LYS A CA 1
ATOM 776 C C . LYS A 1 95 ? -6.489 6.856 11.046 1.00 91.12 95 LYS A C 1
ATOM 778 O O . LYS A 1 95 ? -7.366 7.215 11.840 1.00 91.12 95 LYS A O 1
ATOM 783 N N . VAL A 1 96 ? -6.740 6.667 9.753 1.00 94.50 96 VAL A N 1
ATOM 784 C CA . VAL A 1 96 ? -7.953 7.165 9.099 1.00 94.50 96 VAL A CA 1
ATOM 785 C C . VAL A 1 96 ? -8.966 6.058 8.828 1.00 94.50 96 VAL A C 1
ATOM 787 O O . VAL A 1 96 ? -10.165 6.315 8.956 1.00 94.50 96 VAL A O 1
ATOM 790 N N . LEU A 1 97 ? -8.542 4.833 8.498 1.00 96.06 97 LEU A N 1
ATOM 791 C CA . LEU A 1 97 ? -9.457 3.798 7.990 1.00 96.06 97 LEU A CA 1
ATOM 792 C C . LEU A 1 97 ? -10.459 3.268 9.020 1.00 96.06 97 LEU A C 1
ATOM 794 O O . LEU A 1 97 ? -11.509 2.752 8.631 1.00 96.06 97 LEU A O 1
ATOM 798 N N . ARG A 1 98 ? -10.242 3.531 10.315 1.00 95.00 98 ARG A N 1
ATOM 799 C CA . ARG A 1 98 ? -11.248 3.281 11.360 1.00 95.00 98 ARG A CA 1
ATOM 800 C C . ARG A 1 98 ? -12.599 3.941 11.059 1.00 95.00 98 ARG A C 1
ATOM 802 O O . ARG A 1 98 ? -13.640 3.364 11.354 1.00 95.00 98 ARG A O 1
ATOM 809 N N . LYS A 1 99 ? -12.606 5.116 10.409 1.00 95.50 99 LYS A N 1
ATOM 810 C CA . LYS A 1 99 ? -13.845 5.824 10.025 1.00 95.50 99 LYS A CA 1
ATOM 811 C C . LYS A 1 99 ? -14.633 5.096 8.929 1.00 95.50 99 LYS A C 1
ATOM 813 O O . LYS A 1 99 ? -15.816 5.357 8.755 1.00 95.50 99 LYS A O 1
ATOM 818 N N . ALA A 1 100 ? -13.969 4.206 8.194 1.00 96.44 100 ALA A N 1
ATOM 819 C CA . ALA A 1 100 ? -14.543 3.368 7.150 1.00 96.44 100 ALA A CA 1
ATOM 820 C C . ALA A 1 100 ? -14.835 1.937 7.644 1.00 96.44 100 ALA A C 1
ATOM 822 O O . ALA A 1 100 ? -15.027 1.048 6.819 1.00 96.44 100 ALA A O 1
ATOM 823 N N . ASN A 1 101 ? -14.857 1.711 8.968 1.00 97.19 101 ASN A N 1
ATOM 824 C CA . ASN A 1 101 ? -15.045 0.393 9.587 1.00 97.19 101 ASN A CA 1
ATOM 825 C C . ASN A 1 101 ? -13.992 -0.640 9.136 1.00 97.19 101 ASN A C 1
ATOM 827 O O . ASN A 1 101 ? -14.286 -1.818 8.929 1.00 97.19 101 ASN A O 1
ATOM 831 N N . CYS A 1 102 ? -12.756 -0.173 8.939 1.00 97.88 102 CYS A N 1
ATOM 832 C CA . CYS A 1 102 ? -11.647 -0.991 8.481 1.00 97.88 102 CYS A CA 1
ATOM 833 C C . CYS A 1 102 ? -10.511 -0.975 9.506 1.00 97.88 102 CYS A C 1
ATOM 835 O O . CYS A 1 102 ? -10.024 0.091 9.890 1.00 97.88 102 CYS A O 1
ATOM 837 N N . ALA A 1 103 ? -10.080 -2.163 9.922 1.00 96.62 103 ALA A N 1
ATOM 838 C CA . ALA A 1 103 ? -8.880 -2.357 10.722 1.00 96.62 103 ALA A CA 1
ATOM 839 C C . ALA A 1 103 ? -7.676 -2.607 9.807 1.00 96.62 103 ALA A C 1
ATOM 841 O O . ALA A 1 103 ? -7.799 -3.254 8.766 1.00 96.62 103 ALA A O 1
ATOM 842 N N . VAL A 1 104 ? -6.513 -2.105 10.210 1.00 94.75 104 VAL A N 1
ATOM 843 C CA . VAL A 1 104 ? -5.234 -2.363 9.545 1.00 94.75 104 VAL A CA 1
ATOM 844 C C . VAL A 1 104 ? -4.348 -3.079 10.551 1.00 94.75 104 VAL A C 1
ATOM 846 O O . VAL A 1 104 ? -4.174 -2.593 11.667 1.00 94.75 104 VAL A O 1
ATOM 849 N N . VAL A 1 105 ? -3.824 -4.239 10.171 1.00 92.12 105 VAL A N 1
ATOM 850 C CA . VAL A 1 105 ? -2.964 -5.069 11.017 1.00 92.12 105 VAL A CA 1
ATOM 851 C C . VAL A 1 105 ? -1.633 -5.245 10.317 1.00 92.12 105 VAL A C 1
ATOM 853 O O . VAL A 1 105 ? -1.585 -5.697 9.178 1.00 92.12 105 VAL A O 1
ATOM 856 N N . LEU A 1 106 ? -0.561 -4.895 11.018 1.00 88.12 106 LEU A N 1
ATOM 857 C CA . LEU A 1 106 ? 0.802 -5.177 10.593 1.00 88.12 106 LEU A CA 1
ATOM 858 C C . LEU A 1 106 ? 1.223 -6.497 11.227 1.00 88.12 106 LEU A C 1
ATOM 860 O O . LEU A 1 106 ? 1.236 -6.612 12.454 1.00 88.12 106 LEU A O 1
ATOM 864 N N . ALA A 1 107 ? 1.545 -7.477 10.394 1.00 87.94 107 ALA A N 1
ATOM 865 C CA . ALA A 1 107 ? 2.151 -8.724 10.824 1.00 87.94 107 ALA A CA 1
ATOM 866 C C . ALA A 1 107 ? 3.654 -8.647 10.535 1.00 87.94 107 ALA A C 1
ATOM 868 O O . ALA A 1 107 ? 4.067 -8.314 9.429 1.00 87.94 107 ALA A O 1
ATOM 869 N N . THR A 1 108 ? 4.475 -8.888 11.553 1.00 81.19 108 THR A N 1
ATOM 870 C CA . THR A 1 108 ? 5.928 -8.977 11.401 1.00 81.19 108 THR A CA 1
ATOM 871 C C . THR A 1 108 ? 6.479 -10.011 12.365 1.00 81.19 108 THR A C 1
ATOM 873 O O . THR A 1 108 ? 5.986 -10.156 13.489 1.00 81.19 108 THR A O 1
ATOM 876 N N . GLN A 1 109 ? 7.504 -10.728 11.923 1.00 81.44 109 GLN A N 1
ATOM 877 C CA . GLN A 1 109 ? 8.236 -11.698 12.729 1.00 81.44 109 GLN A CA 1
ATOM 878 C C . GLN A 1 109 ? 9.379 -11.041 13.520 1.00 81.44 109 GLN A C 1
ATOM 880 O O . GLN A 1 109 ? 9.864 -11.619 14.493 1.00 81.44 109 GLN A O 1
ATOM 885 N N . SER A 1 110 ? 9.796 -9.827 13.138 1.00 78.12 110 SER A N 1
ATOM 886 C CA . SER A 1 110 ? 10.974 -9.143 13.676 1.00 78.12 110 SER A CA 1
ATOM 887 C C . SER A 1 110 ? 10.663 -7.700 14.076 1.00 78.12 110 SER A C 1
ATOM 889 O O . SER A 1 110 ? 10.562 -6.786 13.258 1.00 78.12 110 SER A O 1
ATOM 891 N N . ILE A 1 111 ? 10.578 -7.466 15.388 1.00 75.50 111 ILE A N 1
ATOM 892 C CA . ILE A 1 111 ? 10.409 -6.116 15.953 1.00 75.50 111 ILE A CA 1
ATOM 893 C C . ILE A 1 111 ? 11.601 -5.215 15.586 1.00 75.50 111 ILE A C 1
ATOM 895 O O . ILE A 1 111 ? 11.436 -4.013 15.391 1.00 75.50 111 ILE A O 1
ATOM 899 N N . SER A 1 112 ? 12.797 -5.788 15.436 1.00 78.06 112 SER A N 1
ATOM 900 C CA . SER A 1 112 ? 13.994 -5.044 15.037 1.00 78.06 112 SER A CA 1
ATOM 901 C C . SER A 1 112 ? 13.911 -4.502 13.606 1.00 78.06 112 SER A C 1
ATOM 903 O O . SER A 1 112 ? 14.415 -3.410 13.344 1.00 78.06 112 SER A O 1
ATOM 905 N N . ASP A 1 113 ? 13.254 -5.212 12.687 1.00 75.75 113 ASP A N 1
ATOM 906 C CA . ASP A 1 113 ? 13.044 -4.721 11.317 1.00 75.75 113 ASP A CA 1
ATOM 907 C C . ASP A 1 113 ? 11.965 -3.631 11.278 1.00 75.75 113 ASP A C 1
ATOM 909 O O . ASP A 1 113 ? 12.111 -2.622 10.578 1.00 75.75 113 ASP A O 1
ATOM 913 N N . ALA A 1 114 ? 10.949 -3.742 12.139 1.00 72.50 114 ALA A N 1
ATOM 914 C CA . ALA A 1 114 ? 10.014 -2.648 12.386 1.00 72.50 114 ALA A CA 1
ATOM 915 C C . ALA A 1 114 ? 10.736 -1.392 12.928 1.00 72.50 114 ALA A C 1
ATOM 917 O O . ALA A 1 114 ? 10.532 -0.293 12.411 1.00 72.50 114 ALA A O 1
ATOM 918 N N . GLU A 1 115 ? 11.644 -1.528 13.898 1.00 76.25 115 GLU A N 1
ATOM 919 C CA . GLU A 1 115 ? 12.468 -0.411 14.391 1.00 76.25 115 GLU A CA 1
ATOM 920 C C . GLU A 1 115 ? 13.287 0.252 13.277 1.00 76.25 115 GLU A C 1
ATOM 922 O O . GLU A 1 115 ? 13.248 1.475 13.125 1.00 76.25 115 GLU A O 1
ATOM 927 N N . ARG A 1 116 ? 13.977 -0.543 12.454 1.00 76.31 116 ARG A N 1
ATOM 928 C CA . ARG A 1 116 ? 14.834 -0.033 11.369 1.00 76.31 116 ARG A CA 1
ATOM 929 C C . ARG A 1 116 ? 14.059 0.619 10.228 1.00 76.31 116 ARG A C 1
ATOM 931 O O . ARG A 1 116 ? 14.572 1.548 9.613 1.00 76.31 116 ARG A O 1
ATOM 938 N N . SER A 1 117 ? 12.833 0.171 9.961 1.00 73.81 117 SER A N 1
ATOM 939 C CA . SER A 1 117 ? 11.969 0.767 8.929 1.00 73.81 117 SER A CA 1
ATOM 940 C C . SER A 1 117 ? 11.399 2.140 9.316 1.00 73.81 117 SER A C 1
ATOM 942 O O . SER A 1 117 ? 10.783 2.816 8.491 1.00 73.81 117 SER A O 1
ATOM 944 N N . GLY A 1 118 ? 11.585 2.576 10.569 1.00 73.44 118 GLY A N 1
ATOM 945 C CA . GLY A 1 118 ? 11.040 3.837 11.071 1.00 73.44 118 GLY A CA 1
ATOM 946 C C . GLY A 1 118 ? 9.526 3.804 11.305 1.00 73.44 118 GLY A C 1
ATOM 947 O O . GLY A 1 118 ? 8.912 4.860 11.471 1.00 73.44 118 GLY A O 1
ATOM 948 N N . ILE A 1 119 ? 8.898 2.618 11.330 1.00 73.25 119 ILE A N 1
ATOM 949 C CA . ILE A 1 119 ? 7.464 2.511 11.639 1.00 73.25 119 ILE A CA 1
ATOM 950 C C . ILE A 1 119 ? 7.159 2.671 13.126 1.00 73.25 119 ILE A C 1
ATOM 952 O O . ILE A 1 119 ? 6.039 3.009 13.493 1.00 73.25 119 ILE A O 1
ATOM 956 N N . ILE A 1 120 ? 8.138 2.484 14.005 1.00 75.06 120 ILE A N 1
ATOM 957 C CA . ILE A 1 120 ? 7.916 2.619 15.447 1.00 75.06 120 ILE A CA 1
ATOM 958 C C . ILE A 1 120 ? 7.379 4.006 15.823 1.00 75.06 120 ILE A C 1
ATOM 960 O O . ILE A 1 120 ? 6.505 4.099 16.679 1.00 75.06 120 ILE A O 1
ATOM 964 N N . ASP A 1 121 ? 7.797 5.059 15.123 1.00 71.81 121 ASP A N 1
ATOM 965 C CA . ASP A 1 121 ? 7.250 6.407 15.318 1.00 71.81 121 ASP A CA 1
ATOM 966 C C . ASP A 1 121 ? 5.780 6.515 14.884 1.00 71.81 121 ASP A C 1
ATOM 968 O O . ASP A 1 121 ? 5.037 7.340 15.398 1.00 71.81 121 ASP A O 1
ATOM 972 N N . VAL A 1 122 ? 5.339 5.671 13.947 1.00 70.31 122 VAL A N 1
ATOM 973 C CA . VAL A 1 122 ? 3.940 5.585 13.498 1.00 70.31 122 VAL A CA 1
ATOM 974 C C . VAL A 1 122 ? 3.065 4.844 14.508 1.00 70.31 122 VAL A C 1
ATOM 976 O O . VAL A 1 122 ? 1.888 5.165 14.625 1.00 70.31 122 VAL A O 1
ATOM 979 N N . LEU A 1 123 ? 3.619 3.846 15.205 1.00 69.06 123 LEU A N 1
ATOM 980 C CA . LEU A 1 123 ? 2.892 3.006 16.168 1.00 69.06 123 LEU A CA 1
ATOM 981 C C . LEU A 1 123 ? 2.862 3.580 17.590 1.00 69.06 123 LEU A C 1
ATOM 983 O O . LEU A 1 123 ? 2.040 3.150 18.393 1.00 69.06 123 LEU A O 1
ATOM 987 N N . LYS A 1 124 ? 3.780 4.494 17.921 1.00 65.88 124 LYS A N 1
ATOM 988 C CA . LYS A 1 124 ? 3.892 5.114 19.252 1.00 65.88 124 LYS A CA 1
ATOM 989 C C . LYS A 1 124 ? 2.967 6.320 19.471 1.00 65.88 124 LYS A C 1
ATOM 991 O O . LYS A 1 124 ? 2.898 6.793 20.604 1.00 65.88 124 LYS A O 1
ATOM 996 N N . GLU A 1 125 ? 2.307 6.822 18.428 1.00 53.97 125 GLU A N 1
ATOM 997 C CA . GLU A 1 125 ? 1.299 7.898 18.510 1.00 53.97 125 GLU A CA 1
ATOM 998 C C . GLU A 1 125 ? -0.102 7.368 18.834 1.00 53.97 125 GLU A C 1
ATOM 1000 O O . GLU A 1 125 ? -0.806 8.045 19.618 1.00 53.97 125 GLU A O 1
#

pLDDT: mean 86.31, std 7.94, range [53.97, 97.88]

Foldseek 3Di:
DVVVVVVLCQCCPPNHPNVVQPPDPDDPDDDDPDDDDDCVVVLVVDDSRNVVRVVVVLVVVVVPLPLPQEEAEAEPCLSVLLDPVSVVVVLCCCPPCVVSNYHYHYHDPDVVSCVVSVCVVSVVD